Protein AF-A0A9E0UUA1-F1 (afdb_monomer)

Foldseek 3Di:
DDPDDPPPPPPFPPDWDWDDWPPFQDEFKTKTKIFANAWFFKWKFKADPVRDTDDTFGGGTDGGGIDMTMDGQVVPDWDKMKIWMDTPPDIDIDIGTYDD

pLDDT: mean 92.59, std 14.7, range [42.97, 98.88]

Solvent-accessible surface area (backbone atoms only — not comparable to full-atom values): 5856 Å² total; per-residue (Å²): 136,85,83,77,80,76,78,77,78,74,76,58,37,92,48,75,47,73,54,81,49,48,56,67,67,21,64,52,46,30,36,41,38,37,30,24,55,53,62,45,54,35,38,33,35,31,23,44,85,86,69,49,77,76,48,75,82,42,80,46,79,42,72,51,23,77,48,78,45,82,45,77,43,78,92,55,77,68,43,62,35,35,39,36,42,40,46,81,92,47,69,51,74,48,79,47,38,42,47,125

Structure (mmCIF, N/CA/C/O backbone):
data_AF-A0A9E0UUA1-F1
#
_entry.id   AF-A0A9E0UUA1-F1
#
loop_
_atom_site.group_PDB
_atom_site.id
_atom_site.type_symbol
_atom_site.label_atom_id
_atom_site.label_alt_id
_atom_site.label_comp_id
_atom_site.label_asym_id
_atom_site.label_entity_id
_atom_site.label_seq_id
_atom_site.pdbx_PDB_ins_code
_atom_site.Cartn_x
_atom_site.Cartn_y
_atom_site.Cartn_z
_atom_site.occupancy
_atom_site.B_iso_or_equiv
_atom_site.auth_seq_id
_atom_site.auth_comp_id
_atom_site.auth_asym_id
_atom_site.auth_atom_id
_atom_site.pdbx_PDB_model_num
ATOM 1 N N . LEU A 1 1 ? -7.653 30.287 40.130 1.00 43.62 1 LEU A N 1
ATOM 2 C CA . LEU A 1 1 ? -6.932 29.235 39.381 1.00 43.62 1 LEU A CA 1
ATOM 3 C C . LEU A 1 1 ? -7.972 28.451 38.597 1.00 43.62 1 LEU A C 1
ATOM 5 O O . LEU A 1 1 ? -8.727 27.706 39.201 1.00 43.62 1 LEU A O 1
ATOM 9 N N . VAL A 1 2 ? -8.096 28.714 37.296 1.00 42.97 2 VAL A N 1
ATOM 10 C CA . VAL A 1 2 ? -8.960 27.933 36.402 1.00 42.97 2 VAL A CA 1
ATOM 11 C C . VAL A 1 2 ? -8.094 26.836 35.796 1.00 42.97 2 VAL A C 1
ATOM 13 O O . VAL A 1 2 ? -7.200 27.110 35.003 1.00 42.97 2 VAL A O 1
ATOM 16 N N . THR A 1 3 ? -8.272 25.594 36.233 1.00 51.84 3 THR A N 1
ATOM 17 C CA . THR A 1 3 ? -7.641 24.445 35.580 1.00 51.84 3 THR A CA 1
ATOM 18 C C . THR A 1 3 ? -8.448 24.142 34.324 1.00 51.84 3 THR A C 1
ATOM 20 O O . THR A 1 3 ? -9.490 23.493 34.388 1.00 51.84 3 THR A O 1
ATOM 23 N N . GLY A 1 4 ? -8.004 24.683 33.189 1.00 47.53 4 GLY A N 1
ATOM 24 C CA . GLY A 1 4 ? -8.508 24.295 31.878 1.00 47.53 4 GLY A CA 1
ATOM 25 C C . GLY A 1 4 ? -8.128 22.844 31.615 1.00 47.53 4 GLY A C 1
ATOM 26 O O . GLY A 1 4 ? -6.947 22.514 31.536 1.00 47.53 4 GLY A O 1
ATOM 27 N N . VAL A 1 5 ? -9.126 21.971 31.518 1.00 56.47 5 VAL A N 1
ATOM 28 C CA . VAL A 1 5 ? -8.936 20.614 31.010 1.00 56.47 5 VAL A CA 1
ATOM 29 C C . VAL A 1 5 ? -8.609 20.758 29.527 1.00 56.47 5 VAL A C 1
ATOM 31 O O . VAL A 1 5 ? -9.470 21.127 28.732 1.00 56.47 5 VAL A O 1
ATOM 34 N N . GLY A 1 6 ? -7.346 20.545 29.160 1.00 49.66 6 GLY A N 1
ATOM 35 C CA . GLY A 1 6 ? -6.943 20.446 27.764 1.00 49.66 6 GLY A CA 1
ATOM 36 C C . GLY A 1 6 ? -7.540 19.173 27.188 1.00 49.66 6 GLY A C 1
ATOM 37 O O . GLY A 1 6 ? -7.043 18.085 27.465 1.00 49.66 6 GLY A O 1
ATOM 38 N N . THR A 1 7 ? -8.628 19.293 26.432 1.00 44.62 7 THR A N 1
ATOM 39 C CA . THR A 1 7 ? -9.181 18.187 25.656 1.00 44.62 7 THR A CA 1
ATOM 40 C C . THR A 1 7 ? -8.095 17.737 24.689 1.00 44.62 7 THR A C 1
ATOM 42 O O . THR A 1 7 ? -7.787 18.424 23.715 1.00 44.62 7 THR A O 1
ATOM 45 N N . GLN 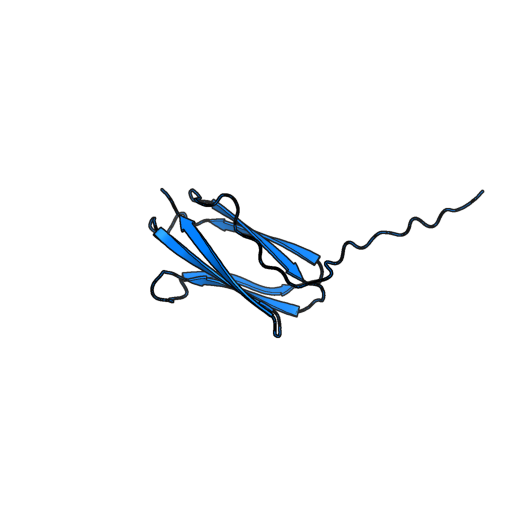A 1 8 ? -7.450 16.615 24.992 1.00 50.00 8 GLN A N 1
ATOM 46 C CA . GLN A 1 8 ? -6.528 15.972 24.076 1.00 50.00 8 GLN A CA 1
ATOM 47 C C . GLN A 1 8 ? -7.380 15.521 22.889 1.00 50.00 8 GLN A C 1
ATOM 49 O O . GLN A 1 8 ? -8.138 14.561 22.998 1.00 50.00 8 GLN A O 1
ATOM 54 N N . LEU A 1 9 ? -7.350 16.286 21.796 1.00 53.44 9 LEU A N 1
ATOM 55 C CA . LEU A 1 9 ? -7.999 15.917 20.545 1.00 53.44 9 LEU A CA 1
ATOM 56 C C . LEU A 1 9 ? -7.314 14.636 20.067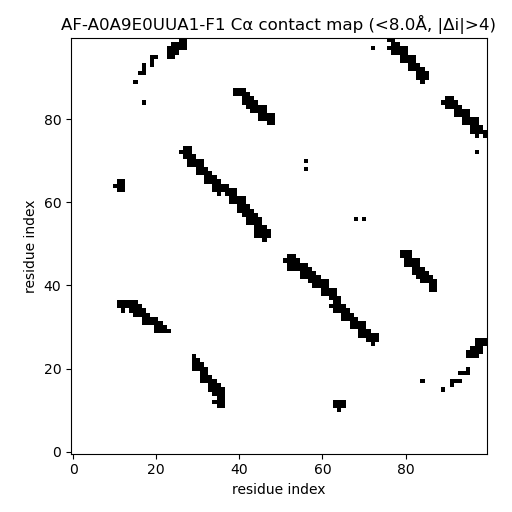 1.00 53.44 9 LEU A C 1
ATOM 58 O O . LEU A 1 9 ? -6.266 14.686 19.425 1.00 53.44 9 LEU A O 1
ATOM 62 N N . THR A 1 10 ? -7.849 13.476 20.429 1.00 57.16 10 THR A N 1
ATOM 63 C CA . THR A 1 10 ? -7.469 12.224 19.787 1.00 57.16 10 THR A CA 1
ATOM 64 C C . THR A 1 10 ? -7.938 12.342 18.346 1.00 57.16 10 THR A C 1
ATOM 66 O O . THR A 1 10 ? -9.133 12.248 18.074 1.00 57.16 10 THR A O 1
ATOM 69 N N . LEU A 1 11 ? -7.002 12.640 17.442 1.00 73.56 11 LEU A N 1
ATOM 70 C CA . LEU A 1 11 ? -7.210 12.696 15.996 1.00 73.56 11 LEU A CA 1
ATOM 71 C C . LEU A 1 11 ? -7.405 11.272 15.460 1.00 73.56 11 LEU A C 1
ATOM 73 O O . LEU A 1 11 ? -6.589 10.757 14.699 1.00 73.56 11 LEU A O 1
ATOM 77 N N . THR A 1 12 ? -8.465 10.609 15.909 1.00 86.75 12 THR A N 1
ATOM 78 C CA . THR A 1 12 ? -8.907 9.346 15.334 1.00 86.75 12 THR A CA 1
ATOM 79 C C . THR A 1 12 ? -9.578 9.672 14.000 1.00 86.75 12 THR A C 1
ATOM 81 O O . THR A 1 12 ? -10.436 10.552 13.964 1.00 86.75 12 THR A O 1
ATOM 84 N N . PRO A 1 13 ? -9.178 9.039 12.888 1.00 93.50 13 PRO A N 1
ATOM 85 C CA . PRO A 1 13 ? -9.820 9.267 11.598 1.00 93.50 13 PRO A CA 1
ATOM 86 C C . PRO A 1 13 ? -11.282 8.810 11.628 1.00 93.50 13 PRO A C 1
ATOM 88 O O . PRO A 1 13 ? -11.601 7.787 12.226 1.00 93.50 13 PRO A O 1
ATOM 91 N N . ASP A 1 14 ? -12.157 9.516 10.915 1.00 94.31 14 ASP A N 1
ATOM 92 C CA . ASP A 1 14 ? -13.587 9.173 10.858 1.00 94.31 14 ASP A CA 1
ATOM 93 C C . ASP A 1 14 ? -13.889 7.997 9.913 1.00 94.31 14 ASP A C 1
ATOM 95 O O . ASP A 1 14 ? -14.954 7.383 9.980 1.00 94.31 14 ASP A O 1
ATOM 99 N N . LYS A 1 15 ? -12.963 7.683 8.999 1.00 96.38 15 LYS A N 1
ATOM 100 C CA . LYS A 1 15 ? -13.161 6.691 7.936 1.00 96.38 15 LYS A CA 1
ATOM 101 C C . LYS A 1 15 ? -11.907 5.871 7.658 1.00 96.38 15 LYS A C 1
ATOM 103 O O . LYS A 1 15 ? -10.776 6.298 7.909 1.00 96.38 15 LYS A O 1
ATOM 108 N N . TYR A 1 16 ? -12.140 4.702 7.073 1.00 97.94 16 TYR A N 1
ATOM 109 C CA . TYR A 1 16 ? -11.097 3.948 6.398 1.00 97.94 16 TYR A CA 1
ATOM 110 C C . TYR A 1 16 ? -10.687 4.669 5.111 1.00 97.94 16 TYR A C 1
ATOM 112 O O . TYR A 1 16 ? -11.546 5.126 4.354 1.00 97.94 16 TYR A O 1
ATOM 120 N N . GLU A 1 17 ? -9.388 4.770 4.855 1.00 98.19 17 GLU A N 1
ATOM 121 C CA . GLU A 1 17 ? -8.867 5.361 3.623 1.00 98.19 17 GLU A CA 1
ATOM 122 C C . GLU A 1 17 ? -7.519 4.744 3.260 1.00 98.19 17 GLU A C 1
ATOM 124 O O . GLU A 1 17 ? -6.691 4.508 4.135 1.00 98.19 17 GLU A O 1
ATOM 129 N N . LEU A 1 18 ? -7.289 4.525 1.963 1.00 98.75 18 LEU A N 1
ATOM 130 C CA . LEU A 1 18 ? -5.978 4.233 1.391 1.00 98.75 18 LEU A CA 1
ATOM 131 C C . LEU A 1 18 ? -5.595 5.384 0.459 1.00 98.75 18 LEU A C 1
ATOM 133 O O . LEU A 1 18 ? -6.234 5.610 -0.571 1.00 98.75 18 LEU A O 1
ATOM 137 N N . ALA A 1 19 ? -4.554 6.123 0.823 1.00 98.62 19 ALA A N 1
ATOM 138 C CA . ALA A 1 19 ? -4.089 7.252 0.035 1.00 98.62 19 ALA A CA 1
ATOM 139 C C . ALA A 1 19 ? -3.314 6.791 -1.207 1.00 98.62 19 ALA A C 1
ATOM 141 O O . ALA A 1 19 ? -2.756 5.688 -1.267 1.00 98.62 19 ALA A O 1
ATOM 142 N N . GLN A 1 20 ? -3.222 7.681 -2.195 1.00 98.69 20 GLN A N 1
ATOM 143 C CA . GLN A 1 20 ? -2.257 7.522 -3.276 1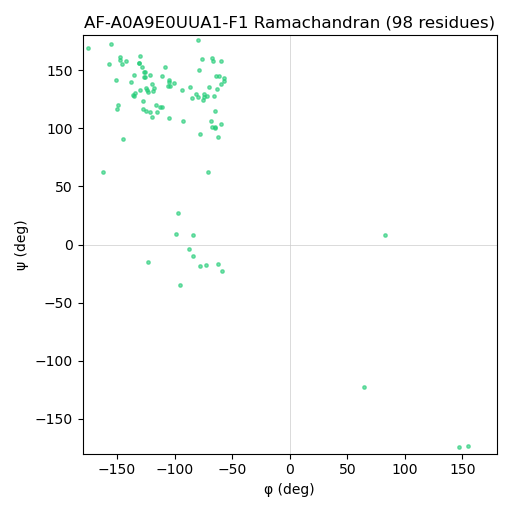.00 98.69 20 GLN A CA 1
ATOM 144 C C . GLN A 1 20 ? -0.834 7.571 -2.700 1.00 98.69 20 GLN A C 1
ATOM 146 O O . GLN A 1 20 ? -0.519 8.454 -1.902 1.00 98.69 20 GLN A O 1
ATOM 151 N N . ASN A 1 21 ? 0.023 6.637 -3.109 1.00 98.69 21 ASN A N 1
ATOM 152 C CA . ASN A 1 21 ? 1.416 6.611 -2.689 1.00 98.69 21 ASN A CA 1
ATOM 153 C C . ASN A 1 21 ? 2.145 7.885 -3.151 1.00 98.69 21 ASN A C 1
ATOM 155 O O . ASN A 1 21 ? 1.865 8.399 -4.238 1.00 98.69 21 ASN A O 1
ATOM 159 N N . TYR A 1 22 ? 3.081 8.389 -2.347 1.00 98.25 22 TYR A N 1
ATOM 160 C CA . TYR A 1 22 ? 3.870 9.573 -2.688 1.00 98.25 22 TYR A CA 1
ATOM 161 C C . TYR A 1 22 ? 5.364 9.358 -2.394 1.00 98.25 22 TYR A C 1
ATOM 163 O O . TYR A 1 22 ? 5.710 8.943 -1.284 1.00 98.25 22 TYR A O 1
ATOM 171 N N . PRO A 1 23 ? 6.261 9.657 -3.356 1.00 98.31 23 PRO A N 1
ATOM 172 C CA . PRO A 1 23 ? 5.974 10.109 -4.726 1.00 98.31 23 PRO A CA 1
ATOM 173 C C . PRO A 1 23 ? 5.305 9.018 -5.587 1.00 98.31 23 PRO A C 1
ATOM 175 O O . PRO A 1 23 ? 5.361 7.839 -5.242 1.00 98.31 23 PRO A O 1
ATOM 178 N N . ASN A 1 24 ? 4.653 9.412 -6.686 1.00 96.62 24 ASN A N 1
ATOM 179 C CA . ASN A 1 24 ? 4.186 8.523 -7.757 1.00 96.62 24 ASN A CA 1
ATOM 180 C C . ASN A 1 24 ? 4.180 9.291 -9.101 1.00 96.62 24 ASN A C 1
ATOM 182 O O . ASN A 1 24 ? 3.410 10.247 -9.214 1.00 96.62 24 ASN A O 1
ATOM 186 N N . PRO A 1 25 ? 4.980 8.906 -10.117 1.00 98.06 25 PRO A N 1
ATOM 187 C CA . PRO A 1 25 ? 5.937 7.791 -10.133 1.00 98.06 25 PRO A CA 1
ATOM 188 C C . PRO A 1 25 ? 7.040 7.901 -9.066 1.00 98.06 25 PRO A C 1
ATOM 190 O O . PRO A 1 25 ? 7.307 8.993 -8.569 1.00 98.06 25 PRO A O 1
ATOM 193 N N . PHE A 1 26 ? 7.663 6.782 -8.689 1.00 98.44 26 PHE A N 1
ATOM 194 C CA . PHE A 1 26 ? 8.660 6.724 -7.607 1.00 98.44 26 PHE A CA 1
ATOM 195 C C . PHE A 1 26 ? 9.945 5.984 -7.999 1.00 98.44 26 PHE A C 1
ATOM 197 O O . PHE A 1 26 ? 9.900 5.139 -8.887 1.00 98.44 26 PHE A O 1
ATOM 204 N N . ASN A 1 27 ? 11.068 6.283 -7.325 1.00 96.81 27 ASN A N 1
ATOM 205 C CA . ASN A 1 27 ? 12.378 5.644 -7.539 1.00 96.81 27 ASN A CA 1
ATOM 206 C C . ASN A 1 27 ? 13.235 5.577 -6.251 1.00 96.81 27 ASN A C 1
ATOM 208 O O . ASN A 1 27 ? 13.609 6.624 -5.724 1.00 96.81 27 ASN A O 1
ATOM 212 N N . PRO A 1 28 ? 13.626 4.384 -5.770 1.00 96.31 28 PRO A N 1
ATOM 213 C CA . PRO A 1 28 ? 12.837 3.159 -5.749 1.00 96.31 28 PRO A CA 1
ATOM 214 C C . PRO A 1 28 ? 11.911 3.126 -4.521 1.00 96.31 28 PRO A C 1
ATOM 216 O O . PRO A 1 28 ? 11.320 2.088 -4.234 1.00 96.31 28 PRO A O 1
ATOM 219 N N . THR A 1 29 ? 11.811 4.223 -3.760 1.00 98.12 29 THR A N 1
ATOM 220 C CA . THR A 1 29 ? 11.042 4.303 -2.515 1.00 98.12 29 THR A CA 1
ATOM 221 C C . THR A 1 29 ? 9.812 5.194 -2.644 1.00 98.12 29 THR A C 1
ATOM 223 O O . THR A 1 29 ? 9.817 6.207 -3.342 1.00 98.12 29 THR A O 1
ATOM 226 N N . THR A 1 30 ? 8.739 4.811 -1.959 1.00 98.69 30 THR A N 1
ATOM 227 C CA . THR A 1 30 ? 7.504 5.594 -1.843 1.00 98.69 30 THR A CA 1
ATOM 228 C C . THR A 1 30 ? 6.865 5.357 -0.480 1.00 98.69 30 THR A C 1
ATOM 230 O O . THR A 1 30 ? 7.140 4.341 0.162 1.00 98.69 30 THR A O 1
ATOM 233 N N . LYS A 1 31 ? 6.014 6.283 -0.036 1.00 98.69 31 LYS A N 1
ATOM 234 C CA . LYS A 1 31 ? 5.203 6.130 1.175 1.00 98.69 31 LYS A CA 1
ATOM 235 C C . LYS A 1 31 ? 3.765 5.812 0.812 1.00 98.69 31 LYS A C 1
ATOM 237 O O . LYS A 1 31 ? 3.194 6.451 -0.071 1.00 98.69 31 LYS A O 1
ATOM 242 N N . ILE A 1 32 ? 3.181 4.853 1.521 1.00 98.81 32 ILE A N 1
ATOM 243 C CA . ILE A 1 32 ? 1.767 4.497 1.435 1.00 98.81 32 ILE A CA 1
ATOM 244 C C . ILE A 1 32 ? 1.117 4.867 2.762 1.00 98.81 32 ILE A C 1
ATOM 246 O O . ILE A 1 32 ? 1.478 4.323 3.806 1.00 98.81 32 ILE A O 1
ATOM 250 N N . ASN A 1 33 ? 0.154 5.785 2.705 1.00 98.62 33 ASN A N 1
ATOM 251 C CA . ASN A 1 33 ? -0.583 6.235 3.879 1.00 98.62 33 ASN A CA 1
ATOM 252 C C . ASN A 1 33 ? -1.982 5.621 3.885 1.00 98.62 33 ASN A C 1
ATOM 254 O O . ASN A 1 33 ? -2.623 5.521 2.836 1.00 98.62 33 ASN A O 1
ATOM 258 N N . PHE A 1 34 ? -2.468 5.249 5.061 1.00 98.56 34 PHE A N 1
ATOM 259 C CA . PHE A 1 34 ? -3.839 4.785 5.254 1.00 98.56 34 PHE A CA 1
ATOM 260 C C . PHE A 1 34 ? -4.366 5.188 6.630 1.00 98.56 34 PHE A C 1
ATOM 262 O O . PHE A 1 34 ? -3.595 5.522 7.530 1.00 98.56 34 PHE A O 1
ATOM 269 N N . SER A 1 35 ? -5.684 5.178 6.796 1.00 98.19 35 SER A N 1
ATOM 270 C CA . SER A 1 35 ? -6.344 5.521 8.056 1.00 98.19 35 SER A CA 1
ATOM 271 C C . SER A 1 35 ? -7.301 4.422 8.504 1.00 98.19 35 SER A C 1
ATOM 273 O O . SER A 1 35 ? -7.960 3.787 7.681 1.00 98.19 35 SER A O 1
ATOM 275 N N . LEU A 1 36 ? -7.381 4.209 9.819 1.00 97.88 36 LEU A N 1
ATOM 276 C CA . LEU A 1 36 ? -8.252 3.227 10.463 1.00 97.88 36 LEU A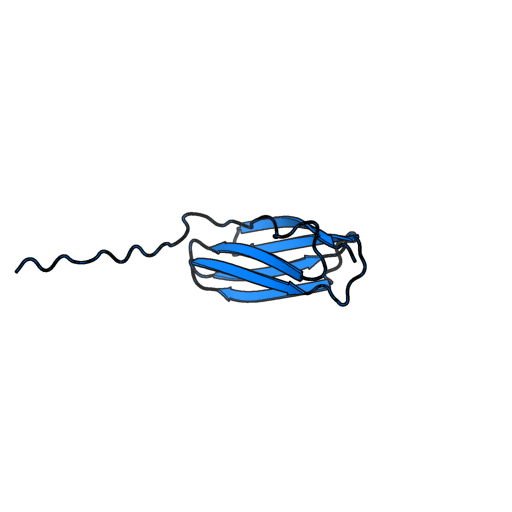 CA 1
ATOM 277 C C . LEU A 1 36 ? -9.092 3.911 11.555 1.00 97.88 36 LEU A C 1
ATOM 279 O O . LEU A 1 36 ? -8.517 4.371 12.542 1.00 97.88 36 LEU A O 1
ATOM 283 N N . PRO A 1 37 ? -10.431 3.965 11.443 1.00 96.81 37 PRO A N 1
ATOM 284 C CA . PRO A 1 37 ? -11.290 4.575 12.463 1.00 96.81 37 PRO A CA 1
ATOM 285 C C . PRO A 1 37 ? -11.410 3.725 13.736 1.00 96.81 37 PRO A C 1
ATOM 287 O O . PRO A 1 37 ? -11.817 4.213 14.786 1.00 96.81 37 PRO A O 1
ATOM 290 N N . LYS A 1 38 ? -11.057 2.439 13.653 1.00 96.00 38 LYS A N 1
ATOM 291 C CA . LYS A 1 38 ? -11.031 1.489 14.768 1.00 96.00 38 LYS A CA 1
ATOM 292 C C . LYS A 1 38 ? -9.882 0.500 14.586 1.00 96.00 38 LYS A C 1
ATOM 294 O O . LYS A 1 38 ? -9.477 0.241 13.453 1.00 96.00 38 LYS A O 1
ATOM 299 N N . GLN A 1 39 ? -9.406 -0.064 15.694 1.00 96.81 39 GLN A N 1
ATOM 300 C CA . GLN A 1 39 ? -8.421 -1.145 15.692 1.00 96.81 39 GLN A CA 1
ATOM 301 C C . GLN A 1 39 ? -8.943 -2.345 14.885 1.00 96.81 39 GLN A C 1
ATOM 303 O O . GLN A 1 39 ? -10.137 -2.663 14.923 1.00 96.81 39 GLN A O 1
ATOM 308 N N . GLY A 1 40 ? -8.055 -3.025 14.164 1.00 97.38 40 GLY A N 1
ATOM 309 C CA . GLY A 1 40 ? -8.405 -4.231 13.419 1.00 97.38 40 GLY A CA 1
ATOM 310 C C . GLY A 1 40 ? -7.202 -4.899 12.768 1.00 97.38 40 GLY A C 1
ATOM 311 O O . GLY A 1 40 ? -6.114 -4.333 12.722 1.00 97.38 40 GLY A O 1
ATOM 312 N N . PHE A 1 41 ? -7.401 -6.117 12.264 1.00 98.56 41 PHE A N 1
ATOM 313 C CA . PHE A 1 41 ? -6.390 -6.784 11.447 1.00 98.56 41 PHE A CA 1
ATOM 314 C C . PHE A 1 41 ? -6.304 -6.108 10.075 1.00 98.56 41 PHE A C 1
ATOM 316 O O . PHE A 1 41 ? -7.329 -5.944 9.410 1.00 98.56 41 PHE A O 1
ATOM 323 N N . VAL A 1 42 ? -5.094 -5.724 9.673 1.00 98.69 42 VAL A N 1
ATOM 324 C CA . VAL A 1 42 ? -4.802 -5.064 8.400 1.00 98.69 42 VAL A CA 1
ATOM 325 C C . VAL A 1 42 ? -3.852 -5.920 7.580 1.00 98.69 42 VAL A C 1
ATOM 327 O O . VAL A 1 42 ? -2.805 -6.346 8.069 1.00 98.69 42 VAL A O 1
ATOM 330 N N . SER A 1 43 ? -4.190 -6.110 6.306 1.00 98.75 43 SER A N 1
ATOM 331 C CA . SER A 1 43 ? -3.287 -6.650 5.292 1.00 98.75 43 SER A CA 1
ATOM 332 C C . SER A 1 43 ? -3.042 -5.586 4.225 1.00 98.75 43 SER A C 1
ATOM 334 O O . SER A 1 43 ? -3.994 -5.125 3.605 1.00 98.75 43 SER A O 1
ATOM 336 N N . LEU A 1 44 ? -1.787 -5.179 4.018 1.00 98.81 44 LEU A N 1
ATOM 337 C CA . LEU A 1 44 ? -1.374 -4.278 2.935 1.00 98.81 44 LEU A CA 1
ATOM 338 C C . LEU A 1 44 ? -0.363 -5.004 2.048 1.00 98.81 44 LEU A C 1
ATOM 340 O O . LEU A 1 44 ? 0.777 -5.234 2.459 1.00 98.81 44 LEU A O 1
ATOM 344 N N . ASN A 1 45 ? -0.766 -5.352 0.830 1.00 98.81 45 ASN A N 1
ATOM 345 C CA . ASN A 1 45 ? 0.003 -6.225 -0.059 1.00 98.81 45 ASN A CA 1
ATOM 346 C C . ASN A 1 45 ? 0.236 -5.544 -1.407 1.00 98.81 45 ASN A C 1
ATOM 348 O O . ASN A 1 45 ? -0.596 -4.768 -1.877 1.00 98.81 45 ASN A O 1
ATOM 352 N N . ILE A 1 46 ? 1.368 -5.856 -2.033 1.00 98.75 46 ILE A N 1
ATOM 353 C CA . ILE A 1 46 ? 1.778 -5.363 -3.346 1.00 98.75 46 ILE A CA 1
ATOM 354 C C . ILE A 1 46 ? 1.621 -6.479 -4.372 1.00 98.75 46 ILE A C 1
ATOM 356 O O . ILE A 1 46 ? 2.052 -7.608 -4.138 1.00 98.75 46 ILE A O 1
ATOM 360 N N . PHE A 1 47 ? 1.073 -6.140 -5.532 1.00 98.81 47 PHE A N 1
ATOM 361 C CA . PHE A 1 47 ? 0.825 -7.038 -6.650 1.00 98.81 47 PHE A CA 1
ATOM 362 C C . PHE A 1 47 ? 1.468 -6.497 -7.926 1.00 98.81 47 PHE A C 1
ATOM 364 O O . PHE A 1 47 ? 1.481 -5.284 -8.164 1.00 98.81 47 PHE A O 1
ATOM 371 N N . ASP A 1 48 ? 1.984 -7.394 -8.762 1.00 98.25 48 ASP A N 1
ATOM 372 C CA . ASP A 1 48 ? 2.358 -7.049 -10.135 1.00 98.25 48 ASP A CA 1
ATOM 373 C C . ASP A 1 48 ? 1.126 -7.010 -11.066 1.00 98.25 48 ASP A C 1
ATOM 375 O O . ASP A 1 48 ? 0.000 -7.312 -10.664 1.00 98.25 48 ASP A O 1
ATOM 379 N N . VAL A 1 49 ? 1.325 -6.621 -12.330 1.00 97.50 49 VAL A N 1
ATOM 380 C CA . VAL A 1 49 ? 0.239 -6.490 -13.324 1.00 97.50 49 VAL A CA 1
ATOM 381 C C . VAL A 1 49 ? -0.498 -7.793 -13.635 1.00 97.50 49 VAL A C 1
ATOM 383 O O . VAL A 1 49 ? -1.590 -7.747 -14.195 1.00 97.50 49 VAL A O 1
ATOM 386 N N . THR A 1 50 ? 0.077 -8.947 -13.290 1.00 97.38 50 THR A N 1
ATOM 387 C CA . THR A 1 50 ? -0.563 -10.257 -13.480 1.00 97.38 50 THR A CA 1
ATOM 388 C C . THR A 1 50 ? -1.447 -10.651 -12.297 1.00 97.38 50 THR A C 1
ATOM 390 O O . THR A 1 50 ? -2.109 -11.684 -12.342 1.00 97.38 50 THR A O 1
ATOM 393 N N . GLY A 1 51 ? -1.473 -9.834 -11.238 1.00 96.25 51 GLY A N 1
ATOM 394 C CA . GLY A 1 51 ? -2.198 -10.118 -10.003 1.00 96.25 51 GLY A CA 1
ATOM 395 C C . GLY A 1 51 ? -1.430 -11.017 -9.033 1.00 96.25 51 GLY A C 1
ATOM 396 O O . GLY A 1 51 ? -1.988 -11.424 -8.016 1.00 96.25 51 GLY A O 1
ATOM 397 N N . ARG A 1 52 ? -0.155 -11.323 -9.303 1.00 97.94 52 ARG A N 1
ATOM 398 C CA . ARG A 1 52 ? 0.696 -12.063 -8.367 1.00 97.94 52 ARG A CA 1
ATOM 399 C C . ARG A 1 52 ? 1.106 -11.151 -7.215 1.00 97.94 52 ARG A C 1
ATOM 401 O O . ARG A 1 52 ? 1.613 -10.056 -7.451 1.00 97.94 52 ARG A O 1
ATOM 408 N N . GLU A 1 53 ? 0.924 -11.617 -5.980 1.00 98.38 53 GLU A N 1
ATOM 409 C CA . GLU A 1 53 ? 1.472 -10.956 -4.791 1.00 98.38 53 GLU A CA 1
ATOM 410 C C . GLU A 1 53 ? 3.001 -11.024 -4.824 1.00 98.38 53 GLU A C 1
ATOM 412 O O . GLU A 1 53 ? 3.585 -12.095 -4.994 1.00 98.38 53 GLU A O 1
ATOM 417 N N . VAL A 1 54 ? 3.650 -9.875 -4.665 1.00 98.25 54 VAL A N 1
ATOM 418 C CA . VAL A 1 54 ? 5.109 -9.747 -4.735 1.00 98.25 54 VAL A CA 1
ATOM 419 C C . VAL A 1 54 ? 5.725 -9.149 -3.469 1.00 98.25 54 VAL A C 1
ATOM 421 O O . VAL A 1 54 ? 6.934 -9.257 -3.278 1.00 98.25 54 VAL A O 1
ATOM 424 N N . ALA A 1 55 ? 4.921 -8.531 -2.598 1.00 98.25 55 ALA A N 1
ATOM 425 C CA . ALA A 1 55 ? 5.343 -8.112 -1.264 1.00 98.25 55 ALA A CA 1
ATOM 426 C C . ALA A 1 55 ? 4.145 -7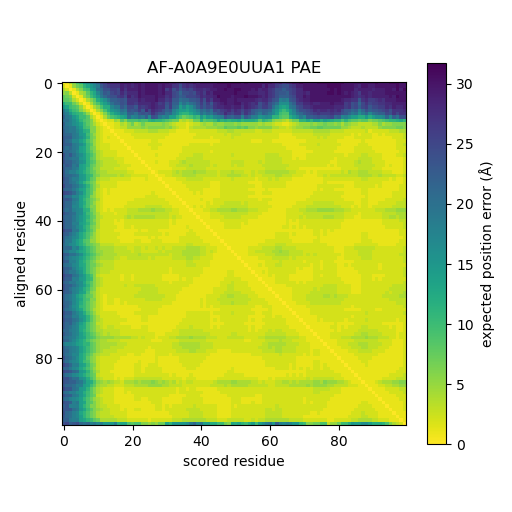.974 -0.317 1.00 98.25 55 ALA A C 1
ATOM 428 O O . ALA A 1 55 ? 3.027 -7.690 -0.741 1.00 98.25 55 ALA A O 1
ATOM 429 N N . LYS A 1 56 ? 4.415 -8.095 0.980 1.00 98.38 56 LYS A N 1
ATOM 430 C CA . LYS A 1 56 ? 3.467 -7.875 2.071 1.00 98.38 56 LYS A CA 1
ATOM 431 C C . LYS A 1 56 ? 4.076 -6.841 3.011 1.00 98.38 56 LYS A C 1
ATOM 433 O O . LYS A 1 56 ? 5.147 -7.079 3.561 1.00 98.38 56 LYS A O 1
ATOM 438 N N . LEU A 1 57 ? 3.440 -5.678 3.115 1.00 98.38 57 LEU A N 1
ATOM 439 C CA . LEU A 1 57 ? 3.945 -4.528 3.868 1.00 98.38 57 LEU A CA 1
ATOM 440 C C . LEU A 1 57 ? 3.374 -4.462 5.286 1.00 98.38 57 LEU A C 1
ATOM 442 O O . LEU A 1 57 ? 4.080 -4.057 6.201 1.00 98.38 57 LEU A O 1
ATOM 446 N N . VAL A 1 58 ? 2.115 -4.869 5.461 1.00 98.62 58 VAL A N 1
ATOM 447 C CA . VAL A 1 58 ? 1.428 -4.968 6.761 1.00 98.62 58 VAL A CA 1
ATOM 448 C C . VAL A 1 58 ? 0.621 -6.261 6.773 1.00 98.62 58 VAL A C 1
ATOM 450 O O . VAL A 1 58 ? 0.040 -6.616 5.747 1.00 98.62 58 VAL A O 1
ATOM 453 N N . ASN A 1 59 ? 0.612 -6.977 7.899 1.00 98.31 59 ASN A N 1
ATOM 454 C CA . ASN A 1 59 ? -0.165 -8.206 8.104 1.00 98.31 59 ASN A CA 1
ATOM 455 C C . ASN A 1 59 ? -0.291 -8.494 9.605 1.00 98.31 59 ASN A C 1
ATOM 457 O O . ASN A 1 59 ? 0.242 -9.481 10.119 1.00 98.31 59 ASN A O 1
ATOM 461 N N . GLU A 1 60 ? -0.932 -7.582 10.318 1.00 98.44 60 GLU A N 1
ATOM 462 C CA . GLU A 1 60 ? -1.010 -7.606 11.775 1.00 98.44 60 GLU A CA 1
ATOM 463 C C . GLU A 1 60 ? -2.245 -6.859 12.279 1.00 98.44 60 GLU A C 1
ATOM 465 O O . GLU A 1 60 ? -2.973 -6.230 11.512 1.00 98.44 60 GLU A O 1
ATOM 470 N N . VAL A 1 61 ? -2.500 -6.951 13.584 1.00 98.38 61 VAL A N 1
ATOM 471 C CA . VAL A 1 61 ? -3.490 -6.097 14.244 1.00 98.38 61 VAL A CA 1
ATOM 472 C C . VAL A 1 61 ? -2.891 -4.703 14.395 1.00 98.38 61 VAL A C 1
ATOM 474 O O . VAL A 1 61 ? -1.826 -4.546 14.984 1.00 98.38 61 VAL A O 1
ATOM 477 N N . THR A 1 62 ? -3.586 -3.699 13.874 1.00 97.75 62 THR A N 1
ATOM 478 C CA . THR A 1 62 ? -3.154 -2.302 13.867 1.00 97.75 62 THR A CA 1
ATOM 479 C C . THR A 1 62 ? -4.165 -1.440 14.622 1.00 97.75 62 THR A C 1
ATOM 481 O O . THR A 1 62 ? -5.378 -1.617 14.484 1.00 97.75 62 THR A O 1
ATOM 484 N N . GLU A 1 63 ? -3.667 -0.503 15.429 1.00 97.25 63 GLU A N 1
ATOM 485 C CA . GLU A 1 63 ? -4.483 0.439 16.201 1.00 97.25 63 GLU A CA 1
ATOM 486 C C . GLU A 1 63 ? -5.260 1.425 15.321 1.00 97.25 63 GLU A C 1
ATOM 488 O O . GLU A 1 63 ? -4.883 1.717 14.183 1.00 97.25 63 GLU A O 1
ATOM 493 N N . ALA A 1 64 ? -6.335 1.992 15.873 1.00 96.94 64 ALA A N 1
ATOM 494 C CA . ALA A 1 64 ? -7.023 3.112 15.238 1.00 96.94 64 ALA A CA 1
ATOM 495 C C . ALA A 1 64 ? -6.061 4.301 15.072 1.00 96.94 64 ALA A C 1
ATOM 497 O O . ALA A 1 64 ? -5.296 4.620 15.983 1.00 96.94 64 ALA A O 1
ATOM 498 N N . GLY A 1 65 ? -6.100 4.973 13.923 1.00 96.94 65 GLY A N 1
ATOM 499 C CA . GLY A 1 65 ? -5.223 6.105 13.644 1.00 96.94 65 GLY A CA 1
ATOM 500 C C . GLY A 1 65 ? -4.819 6.240 12.182 1.00 96.94 65 GLY A C 1
ATOM 501 O O . GLY A 1 65 ? -5.306 5.528 11.302 1.00 96.94 65 GLY A O 1
ATOM 502 N N . TYR A 1 66 ? -3.921 7.191 11.941 1.00 97.69 66 TYR A N 1
ATOM 503 C CA . TYR A 1 66 ? -3.258 7.398 10.659 1.00 97.69 66 TYR A CA 1
ATOM 504 C C . TYR A 1 66 ? -1.927 6.653 10.645 1.00 97.69 66 TYR A C 1
ATOM 506 O O . TYR A 1 66 ? -1.130 6.784 11.573 1.00 97.69 66 TYR A O 1
ATOM 514 N N . HIS A 1 67 ? -1.674 5.920 9.568 1.00 98.19 67 HIS A N 1
ATOM 515 C CA . HIS A 1 67 ? -0.511 5.056 9.408 1.00 98.19 67 HIS A CA 1
ATOM 516 C C . HIS A 1 67 ? 0.230 5.397 8.120 1.00 98.19 67 HIS A C 1
ATOM 518 O O . HIS A 1 67 ? -0.374 5.805 7.126 1.00 98.19 67 HIS A O 1
ATOM 524 N N . SER A 1 68 ? 1.549 5.221 8.140 1.00 98.31 68 SER A N 1
ATOM 525 C CA . SER A 1 68 ? 2.435 5.439 6.996 1.00 98.31 68 SER A CA 1
ATOM 526 C C . SER A 1 68 ? 3.426 4.292 6.919 1.00 98.31 68 SER A C 1
ATOM 528 O O . SER A 1 68 ? 4.133 4.023 7.888 1.00 98.31 68 SER A O 1
ATOM 530 N N . VAL A 1 69 ? 3.536 3.672 5.748 1.00 98.38 69 VAL A N 1
ATOM 531 C CA . VAL A 1 69 ? 4.460 2.563 5.501 1.00 98.38 69 VAL A CA 1
ATOM 532 C C . VAL A 1 69 ? 5.373 2.907 4.334 1.00 98.38 69 VAL A C 1
ATOM 534 O O . VAL A 1 69 ? 4.917 3.360 3.283 1.00 98.38 69 VAL A O 1
ATOM 537 N N . ASP A 1 70 ? 6.673 2.704 4.528 1.00 98.38 70 ASP A N 1
ATOM 538 C CA . ASP A 1 70 ? 7.670 2.841 3.472 1.00 98.38 70 ASP A CA 1
ATOM 539 C C . ASP A 1 70 ? 7.713 1.573 2.616 1.00 98.38 70 ASP A C 1
ATOM 541 O O . ASP A 1 70 ? 7.865 0.463 3.126 1.00 98.38 70 ASP A O 1
ATOM 545 N N . PHE A 1 71 ? 7.633 1.741 1.298 1.00 98.50 71 PHE A N 1
ATOM 546 C CA . PHE A 1 71 ? 7.870 0.667 0.343 1.00 98.50 71 PHE A CA 1
ATOM 547 C C . PHE A 1 71 ? 9.165 0.926 -0.421 1.00 98.50 71 PHE A C 1
ATOM 549 O O . PHE A 1 71 ? 9.279 1.920 -1.136 1.00 98.50 71 PHE A O 1
ATOM 556 N N . ASN A 1 72 ? 10.135 0.018 -0.286 1.00 98.25 72 ASN A N 1
ATOM 557 C CA . ASN A 1 72 ? 11.379 0.033 -1.049 1.00 98.25 72 ASN A CA 1
ATOM 558 C C . ASN A 1 72 ? 11.348 -1.046 -2.137 1.00 98.25 72 ASN A C 1
ATOM 560 O O . ASN A 1 72 ? 11.473 -2.238 -1.857 1.00 98.25 72 ASN A O 1
ATOM 564 N N . ALA A 1 73 ? 11.246 -0.611 -3.390 1.00 97.62 73 ALA A N 1
ATOM 565 C CA . ALA A 1 73 ? 11.151 -1.475 -4.555 1.00 97.62 73 ALA A CA 1
ATOM 566 C C . ALA A 1 73 ? 12.504 -1.693 -5.267 1.00 97.62 73 ALA A C 1
ATOM 568 O O . ALA A 1 73 ? 12.557 -1.964 -6.469 1.00 97.62 73 ALA A O 1
ATOM 569 N N . SER A 1 74 ? 13.629 -1.604 -4.547 1.00 97.56 74 SER A N 1
ATOM 570 C CA . SER A 1 74 ? 14.974 -1.744 -5.138 1.00 97.56 74 SER A CA 1
ATOM 571 C C . SER A 1 74 ? 15.213 -3.088 -5.834 1.00 97.56 74 SER A C 1
ATOM 573 O O . SER A 1 74 ? 16.025 -3.146 -6.752 1.00 97.56 74 SER A O 1
ATOM 575 N N . ASN A 1 75 ? 14.469 -4.139 -5.489 1.00 96.56 75 ASN A N 1
ATOM 576 C CA . ASN A 1 75 ? 14.586 -5.465 -6.112 1.00 96.56 75 ASN A CA 1
ATOM 577 C C . ASN A 1 75 ? 13.524 -5.740 -7.195 1.00 96.56 75 ASN A C 1
ATOM 579 O O . ASN A 1 75 ? 13.405 -6.863 -7.673 1.00 96.56 75 ASN A O 1
ATOM 583 N N . PHE A 1 76 ? 12.752 -4.723 -7.583 1.00 97.12 76 PHE A N 1
ATOM 584 C CA . PHE A 1 76 ? 11.662 -4.824 -8.550 1.00 97.12 76 PHE A CA 1
ATOM 585 C C . PHE A 1 76 ? 12.051 -4.136 -9.868 1.00 97.12 76 PHE A C 1
ATOM 587 O O . PHE A 1 76 ? 12.888 -3.222 -9.886 1.00 97.12 76 PHE A O 1
ATOM 594 N N . ALA A 1 77 ? 11.466 -4.603 -10.972 1.00 97.31 77 ALA A N 1
ATOM 595 C CA . ALA A 1 77 ? 11.630 -4.008 -12.296 1.00 97.31 77 ALA A CA 1
ATOM 596 C C . ALA A 1 77 ? 10.741 -2.764 -12.441 1.00 97.31 77 ALA A C 1
ATOM 598 O O . ALA A 1 77 ? 9.670 -2.706 -11.843 1.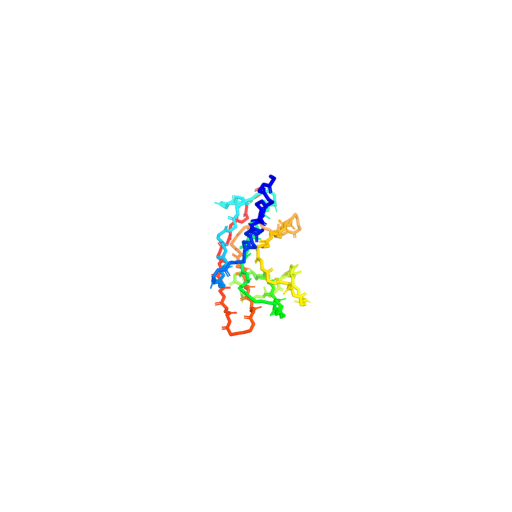00 97.31 77 ALA A O 1
ATOM 599 N N . SER A 1 78 ? 11.152 -1.782 -13.250 1.00 98.00 78 SER A N 1
ATOM 600 C CA . SER A 1 78 ? 10.297 -0.630 -13.568 1.00 98.00 78 SER A CA 1
ATOM 601 C C . SER A 1 78 ? 8.977 -1.093 -14.178 1.00 98.00 78 SER A C 1
ATOM 603 O O . SER A 1 78 ? 8.948 -2.021 -14.988 1.00 98.00 78 SER A O 1
ATOM 605 N N . GLY A 1 79 ? 7.883 -0.436 -13.809 1.00 98.00 79 GLY A N 1
ATOM 606 C CA . GLY A 1 79 ? 6.565 -0.822 -14.287 1.00 98.00 79 GLY A CA 1
ATOM 607 C C . GLY A 1 79 ? 5.433 -0.413 -13.363 1.00 98.00 79 GLY A C 1
ATOM 608 O O . GLY A 1 79 ? 5.604 0.314 -12.381 1.00 98.00 79 GLY A O 1
ATOM 609 N N . VAL A 1 80 ? 4.244 -0.884 -13.722 1.00 98.44 80 VAL A N 1
ATOM 610 C CA . VAL A 1 80 ? 3.024 -0.674 -12.950 1.00 98.44 80 VAL A CA 1
ATOM 611 C C . VAL A 1 80 ? 2.900 -1.761 -11.890 1.00 98.44 80 VAL A C 1
ATOM 613 O O . VAL A 1 80 ? 3.063 -2.944 -12.177 1.00 98.44 80 VAL A O 1
ATOM 616 N N . TYR A 1 81 ? 2.554 -1.342 -10.682 1.00 98.69 81 TYR A N 1
ATOM 617 C CA . TYR A 1 81 ? 2.214 -2.214 -9.569 1.00 98.69 81 TYR A CA 1
ATOM 618 C C . TYR A 1 81 ? 0.897 -1.761 -8.951 1.00 98.69 81 TYR A C 1
ATOM 620 O O . TYR A 1 81 ? 0.457 -0.620 -9.131 1.00 98.69 81 TYR A O 1
ATOM 628 N N . PHE A 1 82 ? 0.286 -2.654 -8.189 1.00 98.81 82 PHE A N 1
ATOM 629 C CA . PHE A 1 82 ? -0.909 -2.374 -7.413 1.00 98.81 82 PHE A CA 1
ATOM 630 C C . PHE A 1 82 ? -0.625 -2.637 -5.947 1.00 98.81 82 PHE A C 1
ATOM 632 O O . PHE A 1 82 ? 0.132 -3.542 -5.614 1.00 98.81 82 PHE A O 1
ATOM 639 N N . TYR A 1 83 ? -1.233 -1.857 -5.070 1.00 98.75 83 TYR A N 1
ATOM 640 C CA . TYR A 1 83 ? -1.245 -2.138 -3.646 1.00 98.75 83 TYR A CA 1
ATOM 641 C C . TYR A 1 83 ? -2.682 -2.175 -3.160 1.00 98.75 83 TYR A C 1
ATOM 643 O O . TYR A 1 83 ? -3.495 -1.333 -3.550 1.00 98.75 83 TYR A O 1
ATOM 651 N N . ARG A 1 84 ? -2.997 -3.186 -2.354 1.00 98.81 84 ARG A N 1
ATOM 652 C CA . ARG A 1 84 ? -4.336 -3.430 -1.823 1.00 98.81 84 ARG A CA 1
ATOM 653 C C . ARG A 1 84 ? -4.276 -3.479 -0.312 1.00 98.81 84 ARG A C 1
ATOM 655 O O . ARG A 1 84 ? -3.411 -4.165 0.231 1.00 98.81 84 ARG A O 1
ATOM 662 N N . ILE A 1 85 ? -5.194 -2.764 0.327 1.00 98.88 85 ILE A N 1
ATOM 663 C CA . ILE A 1 85 ? -5.440 -2.867 1.761 1.00 98.88 85 ILE A CA 1
ATOM 664 C C . ILE A 1 85 ? -6.726 -3.653 2.008 1.00 98.88 85 ILE A C 1
ATOM 666 O O . ILE A 1 85 ? -7.710 -3.455 1.297 1.00 98.88 85 ILE A O 1
ATOM 670 N N . GLU A 1 86 ? -6.716 -4.504 3.026 1.00 98.69 86 GLU A N 1
ATOM 671 C CA . GLU A 1 86 ? -7.881 -5.201 3.570 1.00 98.69 86 GLU A CA 1
ATOM 672 C C . GLU A 1 86 ? -7.917 -4.952 5.087 1.00 98.69 86 GLU A C 1
ATOM 674 O O . GLU A 1 86 ? -6.933 -5.218 5.779 1.00 98.69 86 GLU A O 1
ATOM 679 N N . ALA A 1 87 ? -9.023 -4.398 5.598 1.00 97.88 87 ALA A N 1
ATOM 680 C CA . ALA A 1 87 ? -9.220 -4.074 7.014 1.00 97.88 87 ALA A CA 1
ATOM 681 C C . ALA A 1 87 ? -10.689 -4.295 7.426 1.00 97.88 87 ALA A C 1
ATOM 683 O O . ALA A 1 87 ? -11.535 -3.404 7.313 1.00 97.88 87 ALA A O 1
ATOM 684 N N . GLY A 1 88 ? -11.013 -5.500 7.901 1.00 93.31 88 GLY A N 1
ATOM 685 C CA . GLY A 1 88 ? -12.405 -5.909 8.114 1.00 93.31 88 GLY A CA 1
ATOM 686 C C . GLY A 1 88 ? -13.167 -5.972 6.786 1.00 93.31 88 GLY A C 1
ATOM 687 O O . GLY A 1 88 ? -12.750 -6.677 5.876 1.00 93.31 88 GLY A O 1
ATOM 688 N N . GLU A 1 89 ? -14.266 -5.226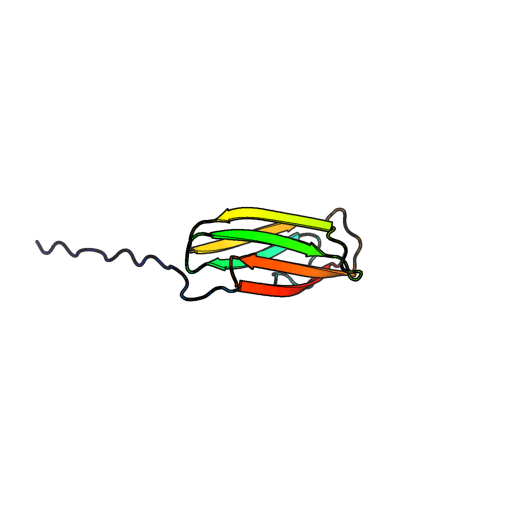 6.664 1.00 95.94 89 GLU A N 1
ATOM 689 C CA . GLU A 1 89 ? -15.047 -5.130 5.417 1.00 95.94 89 GLU A CA 1
ATOM 690 C C . GLU A 1 89 ? -14.489 -4.088 4.431 1.00 95.94 89 GLU A C 1
ATOM 692 O O . GLU A 1 89 ? -14.934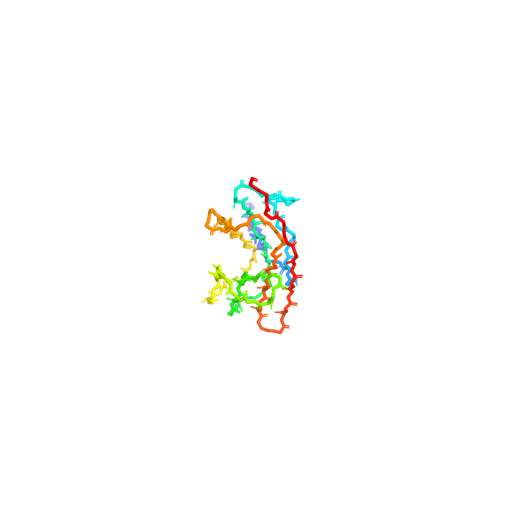 -4.012 3.287 1.00 95.94 89 GLU A O 1
ATOM 697 N N . PHE A 1 90 ? -13.521 -3.266 4.853 1.00 98.00 90 PHE A N 1
ATOM 698 C CA . PHE A 1 90 ? -12.904 -2.279 3.975 1.00 98.00 90 PHE A CA 1
ATOM 699 C C . PHE A 1 90 ? -11.851 -2.937 3.084 1.00 98.00 90 PHE A C 1
ATOM 701 O O . PHE A 1 90 ? -10.928 -3.590 3.570 1.00 98.00 90 PHE A O 1
ATOM 708 N N . THR A 1 91 ? -11.971 -2.726 1.775 1.00 98.44 91 THR A N 1
ATOM 709 C CA . THR A 1 91 ? -10.951 -3.078 0.786 1.00 98.44 91 THR A CA 1
ATOM 710 C C . THR A 1 91 ? -10.793 -1.920 -0.191 1.00 98.44 91 THR A C 1
ATOM 712 O O . THR A 1 91 ? -11.777 -1.468 -0.771 1.00 98.44 91 THR A O 1
ATOM 715 N N . ASP A 1 92 ? -9.563 -1.453 -0.398 1.00 98.75 92 ASP A N 1
ATOM 716 C CA . ASP A 1 92 ? -9.235 -0.473 -1.442 1.00 98.75 92 ASP A CA 1
ATOM 717 C C . ASP A 1 92 ? -7.961 -0.910 -2.170 1.00 98.75 92 ASP A C 1
ATOM 719 O O . ASP A 1 92 ? -7.064 -1.518 -1.583 1.00 98.75 92 ASP A O 1
ATOM 723 N N . THR A 1 93 ? -7.890 -0.628 -3.469 1.00 98.75 93 THR A N 1
ATOM 724 C CA . THR A 1 93 ? -6.743 -0.947 -4.323 1.00 98.75 93 THR A CA 1
ATOM 725 C C . THR A 1 93 ? -6.323 0.285 -5.099 1.00 98.75 93 THR A C 1
ATOM 727 O O . THR A 1 93 ? -7.131 0.951 -5.744 1.00 98.75 93 THR A O 1
ATOM 730 N N . ARG A 1 94 ? -5.023 0.561 -5.100 1.00 98.75 94 ARG A N 1
ATOM 731 C CA . ARG A 1 94 ? -4.435 1.702 -5.796 1.00 98.75 94 ARG A CA 1
ATOM 732 C C . ARG A 1 94 ? -3.290 1.253 -6.689 1.00 98.75 94 ARG A C 1
ATOM 734 O O . ARG A 1 94 ? -2.636 0.242 -6.449 1.00 98.75 94 ARG A O 1
ATOM 741 N N . ARG A 1 95 ? -3.061 2.023 -7.750 1.00 98.62 95 ARG A N 1
ATOM 742 C CA . ARG A 1 95 ? -2.009 1.787 -8.743 1.00 98.62 95 ARG A CA 1
ATOM 743 C C . ARG A 1 95 ? -0.819 2.698 -8.463 1.00 98.62 95 ARG A C 1
ATOM 745 O O . ARG A 1 95 ? -1.012 3.890 -8.237 1.00 98.62 95 ARG A O 1
ATOM 752 N N . MET A 1 96 ? 0.394 2.178 -8.589 1.00 98.44 96 MET A N 1
ATOM 753 C CA . MET A 1 96 ? 1.642 2.942 -8.514 1.00 98.44 96 MET A CA 1
ATOM 754 C C . MET A 1 96 ? 2.566 2.623 -9.693 1.00 98.44 96 MET A C 1
ATOM 756 O O . MET A 1 96 ? 2.452 1.565 -10.312 1.00 98.44 96 MET A O 1
ATOM 760 N N . MET A 1 97 ? 3.467 3.549 -10.015 1.00 98.44 97 MET A N 1
ATOM 761 C CA . MET A 1 97 ? 4.435 3.417 -11.101 1.00 98.44 97 MET A CA 1
ATOM 762 C C . MET A 1 97 ? 5.859 3.528 -10.557 1.00 98.44 97 MET A C 1
ATOM 764 O O . MET A 1 97 ? 6.268 4.590 -10.090 1.00 98.44 97 MET A O 1
ATOM 768 N N . LEU A 1 98 ? 6.610 2.432 -10.642 1.00 98.50 98 LEU A N 1
ATOM 769 C CA . LEU A 1 98 ? 8.038 2.403 -10.343 1.00 98.50 98 LEU A CA 1
ATOM 770 C C . LEU A 1 98 ? 8.820 2.819 -11.589 1.00 98.50 98 LEU A C 1
ATOM 772 O O . LEU A 1 98 ? 8.661 2.213 -12.652 1.00 98.50 98 LEU A O 1
ATOM 776 N N . ILE A 1 99 ? 9.683 3.816 -11.434 1.00 97.38 99 ILE A N 1
ATOM 777 C CA . ILE A 1 99 ? 10.667 4.235 -12.429 1.00 97.38 99 ILE A CA 1
ATOM 778 C C . ILE A 1 99 ? 12.070 4.057 -11.841 1.00 97.38 99 ILE A C 1
ATOM 780 O O . ILE A 1 99 ? 12.312 4.411 -10.692 1.00 97.38 99 ILE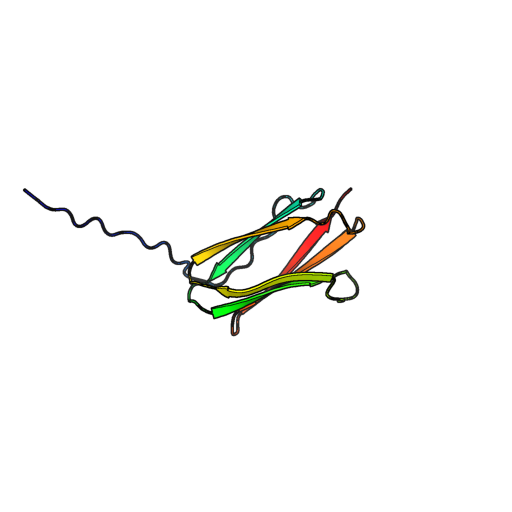 A O 1
ATOM 784 N N . LYS A 1 100 ? 12.987 3.495 -12.620 1.00 84.44 100 LYS A N 1
ATOM 785 C CA . LYS A 1 100 ? 14.415 3.373 -12.313 1.00 84.44 100 LYS A CA 1
ATOM 786 C C . LYS A 1 100 ? 15.215 3.868 -13.496 1.00 84.44 100 LYS A C 1
ATOM 788 O O . LYS A 1 100 ? 14.734 3.640 -14.631 1.00 84.44 100 LYS A O 1
#

Radius of gyration: 16.55 Å; Cα contacts (8 Å, |Δi|>4): 223; chains: 1; bounding box: 30×41×54 Å

Mean predicted aligned error: 5.6 Å

Secondary structure (DSSP, 8-state):
-------------SS-EEPPPBSSSBSSEEEEEEEESS-EEEEEEEEETTS-EEEEEEEEEE-SEEEEEEEE-TTS-SEEEEEEEEETTEEEEEEEEE--

Sequence (100 aa):
LVTGVGTQLTLTPDKYELAQNYPNPFNPTTKINFSLPKQGFVSLNIFDVTGREVAKLVNEVTEAGYHSVDFNASNFASGVYFYRIEAGEFTDTRRMMLIK

Nearest PDB structures (foldseek):
  2xwx-assembly1_B  TM=7.325E-01  e=4.324E-03  Vibrio cholerae
  8gum-assembly1_A  TM=7.107E-01  e=6.283E-03  Vibrio campbellii ATCC BAA-1116
  3idu-assembly1_A  TM=5.199E-01  e=2.655E-02  Pyrococcus furiosus
  2nnc-assembly1_A  TM=5.146E-01  e=2.954E-02  Chlorobium limicola
  3idu-assembly2_B  TM=5.585E-01  e=9.560E-02  Pyrococcus furiosus